Protein AF-A0A3C1UHQ8-F1 (afdb_monomer_lite)

Foldseek 3Di:
DPCDVVNVVVVVVCVVPPPDDPPDPCPDVVNVPPPPDDDPPCPVVVVVVVVVVVVVLVVVVVVLVVPDDPPDDDPVNVVVVVVSVVVVVVSVVVVVVVVVVVD

Sequence (103 aa):
MKRTDDDIKLAELLKKDGYQADENEWFTPRVLNRLPEKPRSSKWLKVAIYAVVIGGVIGCWLWYLHSRDTSVITVRDLLTFAGMICGTTAVACIAIIDFVKSE

Radius of gyration: 31.15 Å; chains: 1; bounding box: 52×33×84 Å

pLDDT: mean 74.32, std 10.74, range [49.25, 88.81]

Structure (mmCIF, N/CA/C/O backbone):
data_AF-A0A3C1UHQ8-F1
#
_entry.id   AF-A0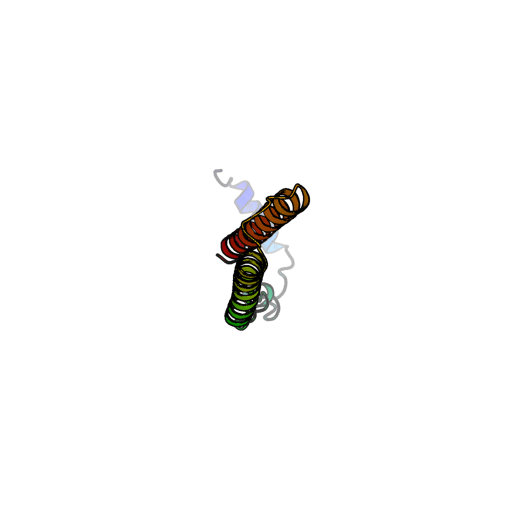A3C1UHQ8-F1
#
loop_
_atom_site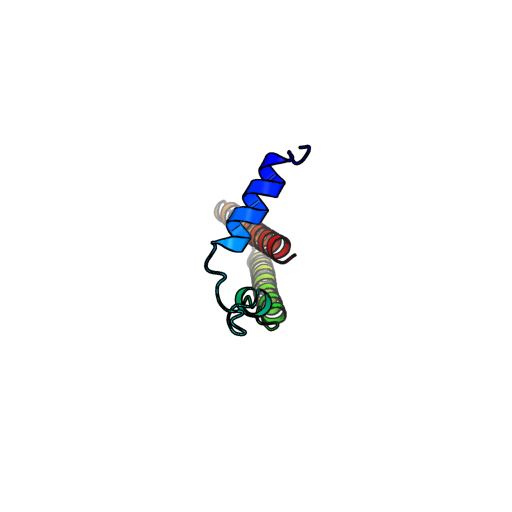.group_PDB
_atom_site.id
_atom_site.type_symbol
_atom_site.label_atom_id
_atom_site.label_alt_id
_atom_site.label_comp_id
_atom_site.label_asym_id
_atom_site.label_entity_id
_atom_site.label_seq_id
_atom_site.pdbx_PDB_ins_code
_atom_site.Cartn_x
_atom_site.Cartn_y
_atom_site.Cartn_z
_atom_site.occupancy
_atom_site.B_iso_or_equiv
_atom_site.auth_seq_id
_atom_site.auth_comp_id
_atom_site.auth_asym_id
_atom_site.auth_atom_id
_atom_site.pdbx_PDB_model_num
ATOM 1 N N . MET A 1 1 ? -2.072 10.445 49.629 1.00 49.25 1 MET A N 1
ATOM 2 C CA . MET A 1 1 ? -2.513 11.640 50.382 1.00 49.25 1 MET A CA 1
ATOM 3 C C . MET A 1 1 ? -3.466 11.174 51.472 1.00 49.25 1 MET A C 1
ATOM 5 O O . MET A 1 1 ? -4.437 10.508 51.135 1.00 49.25 1 MET A O 1
ATOM 9 N N . LYS A 1 2 ? -3.154 11.409 52.755 1.00 54.88 2 LYS A N 1
ATOM 10 C CA . LYS A 1 2 ? -4.101 11.145 53.853 1.00 54.88 2 LYS A CA 1
ATOM 11 C C . LYS A 1 2 ? -5.232 12.162 53.728 1.00 54.88 2 LYS A C 1
ATOM 13 O O . LYS A 1 2 ? -4.950 13.348 53.634 1.00 54.88 2 LYS A O 1
ATOM 18 N N . ARG A 1 3 ? -6.468 11.677 53.665 1.00 56.19 3 ARG A N 1
ATOM 19 C CA . ARG A 1 3 ? -7.669 12.511 53.628 1.00 56.19 3 ARG A CA 1
ATOM 20 C C . ARG A 1 3 ? -7.789 13.193 54.993 1.00 56.19 3 ARG A C 1
ATOM 22 O O . ARG A 1 3 ? -7.789 12.495 56.006 1.00 56.19 3 ARG A O 1
ATOM 29 N N . THR A 1 4 ? -7.763 14.516 55.013 1.00 73.38 4 THR A N 1
ATOM 30 C CA . THR A 1 4 ? -7.760 15.326 56.241 1.00 73.38 4 THR A CA 1
ATOM 31 C C . THR A 1 4 ? -9.192 15.416 56.777 1.00 73.38 4 THR A C 1
ATOM 33 O O . THR A 1 4 ? -10.129 15.367 55.983 1.00 73.38 4 THR A O 1
ATOM 36 N N . ASP A 1 5 ? -9.400 15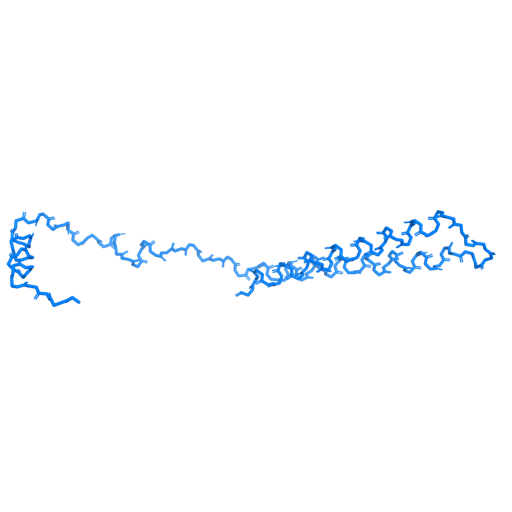.539 58.092 1.00 75.75 5 ASP A N 1
ATOM 37 C CA . ASP A 1 5 ? -10.759 15.634 58.672 1.00 75.75 5 ASP A CA 1
ATOM 38 C C . ASP A 1 5 ? -11.564 16.809 58.085 1.00 75.75 5 ASP A C 1
ATOM 40 O O . ASP A 1 5 ? -12.783 16.725 57.916 1.00 75.75 5 ASP A O 1
ATOM 44 N N . ASP A 1 6 ? -10.866 17.862 57.659 1.00 75.38 6 ASP A N 1
ATOM 45 C CA . ASP A 1 6 ? -11.448 18.998 56.945 1.00 75.38 6 ASP A CA 1
ATOM 46 C C . ASP A 1 6 ? -12.057 18.598 55.590 1.00 75.38 6 ASP A C 1
ATOM 48 O O . ASP A 1 6 ? -13.121 19.098 55.230 1.00 75.38 6 ASP A O 1
ATOM 52 N N . ASP A 1 7 ? -11.467 17.636 54.870 1.00 75.50 7 ASP A N 1
ATOM 53 C CA . ASP A 1 7 ? -12.004 17.122 53.599 1.00 75.50 7 ASP A CA 1
ATOM 54 C C . ASP A 1 7 ? -13.292 16.316 53.811 1.00 75.50 7 ASP A C 1
ATOM 56 O O . ASP A 1 7 ? -14.144 16.224 52.922 1.00 75.50 7 ASP A O 1
ATOM 60 N N . ILE A 1 8 ? -13.431 15.687 54.982 1.00 76.81 8 ILE A N 1
ATOM 61 C CA . ILE A 1 8 ? -14.637 14.945 55.364 1.00 76.81 8 ILE A CA 1
ATOM 62 C C . ILE A 1 8 ? -15.752 15.943 55.669 1.00 76.81 8 ILE A C 1
ATOM 64 O O . ILE A 1 8 ? -16.851 15.822 55.125 1.00 76.81 8 ILE A O 1
ATOM 68 N N . LYS A 1 9 ? -15.441 16.976 56.454 1.00 76.94 9 LYS A N 1
ATOM 69 C CA . LYS A 1 9 ? -16.388 18.028 56.831 1.00 76.94 9 LYS A CA 1
ATOM 70 C C . LYS A 1 9 ? -16.831 18.866 55.628 1.00 76.94 9 LYS A C 1
ATOM 72 O O . LYS A 1 9 ? -18.010 19.186 55.497 1.00 76.94 9 LYS A O 1
ATOM 77 N N . LEU A 1 10 ? -15.914 19.159 54.704 1.00 75.00 10 LEU A N 1
ATOM 78 C CA . LEU A 1 10 ? -16.212 19.852 53.449 1.00 75.00 10 LEU A CA 1
ATOM 79 C C . LEU A 1 10 ? -17.132 19.017 52.545 1.00 75.00 10 LEU A C 1
ATOM 81 O O . LEU A 1 10 ? -18.085 19.548 51.979 1.00 75.00 10 LEU A O 1
ATOM 85 N N . ALA A 1 11 ? -16.891 17.706 52.442 1.00 73.88 11 ALA A N 1
ATOM 86 C CA . ALA A 1 11 ? -17.753 16.800 51.683 1.00 73.88 11 ALA A CA 1
ATOM 87 C C . ALA A 1 11 ? -19.158 16.674 52.296 1.00 73.88 11 ALA A C 1
ATOM 89 O O . ALA A 1 11 ? -20.138 16.518 51.567 1.00 73.88 11 ALA A O 1
ATOM 90 N N . GLU A 1 12 ? -19.266 16.746 53.622 1.00 77.81 12 GLU A N 1
ATOM 91 C CA . GLU A 1 12 ? -20.542 16.706 54.333 1.00 77.81 12 GLU A CA 1
ATOM 92 C C . GLU A 1 12 ? -21.357 17.990 54.115 1.00 77.81 12 GLU A C 1
ATOM 94 O O . GLU A 1 12 ? -22.549 17.917 53.817 1.00 77.81 12 GLU A O 1
ATOM 99 N N . LEU A 1 13 ? -20.705 19.157 54.144 1.00 76.62 13 LEU A N 1
ATOM 100 C CA . LEU A 1 13 ? -21.336 20.445 53.829 1.00 76.62 13 LEU A CA 1
ATOM 101 C C . LEU A 1 13 ? -21.780 20.526 52.360 1.00 76.62 13 LEU A C 1
ATOM 103 O O . LEU A 1 13 ? -22.912 20.912 52.078 1.00 76.62 13 LEU A O 1
ATOM 107 N N . LEU A 1 14 ? -20.939 20.070 51.426 1.00 72.44 14 LEU A N 1
ATOM 108 C CA . LEU A 1 14 ? -21.279 20.005 49.999 1.00 72.44 14 LEU A CA 1
ATOM 109 C C . LEU A 1 14 ? -22.462 19.076 49.708 1.00 72.44 14 LEU A C 1
ATOM 111 O O . LEU A 1 14 ? -23.240 19.343 48.797 1.00 72.44 14 LEU A O 1
ATOM 115 N N . LYS A 1 15 ? -22.618 17.989 50.471 1.00 67.25 15 LYS A N 1
ATOM 116 C CA . LYS A 1 15 ? -23.776 17.095 50.344 1.00 67.25 15 LYS A CA 1
ATOM 117 C C . LYS A 1 15 ? -25.057 17.690 50.915 1.00 67.25 15 LYS A C 1
ATOM 119 O O . LYS A 1 15 ? -26.127 17.331 50.436 1.00 67.25 15 LYS A O 1
ATOM 124 N N . LYS A 1 16 ? -24.949 18.538 51.940 1.00 70.12 16 LYS A N 1
ATOM 125 C CA . LYS A 1 16 ? -26.097 19.131 52.631 1.00 70.12 16 LYS A CA 1
ATOM 126 C C . LYS A 1 16 ? -26.713 20.295 51.848 1.00 70.12 16 LYS A C 1
ATOM 128 O O . LYS A 1 16 ? -27.934 20.392 51.812 1.00 70.12 16 LYS A O 1
ATOM 133 N N . ASP A 1 17 ? -25.877 21.108 51.197 1.00 59.91 17 ASP A N 1
ATOM 134 C CA . ASP A 1 17 ? -26.301 22.325 50.481 1.00 59.91 17 ASP A CA 1
ATOM 135 C C . ASP A 1 17 ? -26.204 22.219 48.946 1.00 59.91 17 ASP A C 1
ATOM 137 O O . ASP A 1 17 ? -26.619 23.123 48.220 1.00 59.91 17 ASP A O 1
ATOM 141 N N . GLY A 1 18 ? -25.645 21.128 48.419 1.00 58.31 18 GLY A N 1
ATOM 142 C CA . GLY A 1 18 ? -25.534 20.912 46.982 1.00 58.31 18 GLY A CA 1
ATOM 143 C C . GLY A 1 18 ? -26.868 20.497 46.371 1.00 58.31 18 GLY A C 1
ATOM 144 O O . GLY A 1 18 ? -27.439 19.481 46.763 1.00 58.31 18 GLY A O 1
ATOM 145 N N . TYR A 1 19 ? -27.330 21.237 45.359 1.00 55.38 19 TYR A N 1
ATOM 146 C CA . TYR A 1 19 ? -28.361 20.770 44.432 1.00 55.38 19 TYR A CA 1
ATOM 147 C C . TYR A 1 19 ? -27.858 19.480 43.771 1.00 55.38 19 TYR A C 1
ATOM 149 O O . TYR A 1 19 ? -27.054 19.519 42.837 1.00 55.38 19 TYR A O 1
ATOM 157 N N . GLN A 1 20 ? -28.256 18.328 44.310 1.00 59.31 20 GLN A N 1
ATOM 158 C CA . GLN A 1 20 ? -27.983 17.051 43.671 1.00 59.31 20 GLN A CA 1
ATOM 159 C C . GLN A 1 20 ? -28.880 16.987 42.444 1.00 59.31 20 GLN A C 1
ATOM 161 O O . GLN A 1 20 ? -30.101 17.068 42.559 1.00 59.31 20 GLN A O 1
ATOM 166 N N . ALA A 1 21 ? -28.255 16.943 41.267 1.00 62.50 21 ALA A N 1
ATOM 167 C CA . ALA A 1 21 ? -28.975 16.730 40.026 1.00 62.50 21 ALA A CA 1
ATOM 168 C C . ALA A 1 21 ? -29.836 15.474 40.189 1.00 62.50 21 ALA A C 1
ATOM 170 O O . ALA A 1 21 ? -29.337 14.456 40.670 1.00 62.50 21 ALA A O 1
ATOM 171 N N . ASP A 1 22 ? -31.113 15.584 39.827 1.00 64.50 22 ASP A N 1
ATOM 172 C CA . ASP A 1 22 ? -32.051 14.467 39.867 1.00 64.50 22 ASP A CA 1
ATOM 173 C C . ASP A 1 22 ? -31.439 13.255 39.151 1.00 64.50 22 ASP A C 1
ATOM 175 O O . ASP A 1 22 ? -30.716 13.431 38.158 1.00 64.50 22 ASP A O 1
ATOM 179 N N . GLU A 1 23 ? -31.679 12.047 39.667 1.00 61.19 23 GLU A N 1
ATOM 180 C CA . GLU A 1 23 ? -31.167 10.810 39.072 1.00 61.19 23 GLU A CA 1
ATOM 181 C C . GLU A 1 23 ? -31.848 10.598 37.717 1.00 61.19 23 GLU A C 1
ATOM 183 O O . GLU A 1 23 ? -32.837 9.889 37.563 1.00 61.19 23 GLU A O 1
ATOM 188 N N . ASN A 1 24 ? -31.330 11.276 36.701 1.00 64.44 24 ASN A N 1
ATOM 189 C CA . ASN A 1 24 ? -31.885 11.238 35.372 1.00 64.44 24 ASN A CA 1
ATOM 190 C C . ASN A 1 24 ? -31.445 9.932 34.700 1.00 64.44 24 ASN A C 1
ATOM 192 O O . ASN A 1 24 ? -30.274 9.758 34.343 1.00 64.44 24 ASN A O 1
ATOM 196 N N . GLU A 1 25 ? -32.405 9.032 34.483 1.00 64.75 25 GLU A N 1
ATOM 197 C CA . GLU A 1 25 ? -32.215 7.744 33.805 1.00 64.75 25 GLU A CA 1
ATOM 198 C C . GLU A 1 25 ? -31.519 7.883 32.432 1.00 64.75 25 GLU A C 1
ATOM 200 O O . GLU A 1 25 ? -30.748 7.007 32.018 1.00 64.75 25 GLU A O 1
ATOM 205 N N . TRP A 1 26 ? -31.724 9.015 31.747 1.00 60.97 26 TRP A N 1
ATOM 206 C CA . TRP A 1 26 ? -31.126 9.338 30.451 1.00 60.97 26 TRP A CA 1
ATOM 207 C C . TRP A 1 26 ? -29.652 9.775 30.522 1.00 60.97 26 TRP A C 1
ATOM 209 O O . TRP A 1 26 ? -28.976 9.721 29.495 1.00 60.97 26 TRP A O 1
ATOM 219 N N . PHE A 1 27 ? -29.113 10.141 31.692 1.00 58.81 27 PHE A N 1
ATOM 220 C CA . PHE A 1 27 ? -27.699 10.531 31.873 1.00 58.81 27 PHE A CA 1
ATOM 221 C C . PHE A 1 27 ? -26.910 9.546 32.738 1.00 58.81 27 PHE A C 1
ATOM 223 O O . PHE A 1 27 ? -25.942 9.902 33.410 1.00 58.81 27 PHE A O 1
ATOM 230 N N . THR A 1 28 ? -27.270 8.267 32.694 1.00 63.81 28 THR A N 1
ATOM 231 C CA . THR A 1 28 ? -26.406 7.236 33.268 1.00 63.81 28 THR A CA 1
ATOM 232 C C . THR A 1 28 ? -25.091 7.145 32.474 1.00 63.81 28 THR A C 1
ATOM 234 O O . THR A 1 28 ? -25.093 7.287 31.245 1.00 63.81 28 THR A O 1
ATOM 237 N N . PRO A 1 29 ? -23.944 6.840 33.118 1.00 59.91 29 PRO A N 1
ATOM 238 C CA . PRO A 1 29 ? -22.672 6.638 32.415 1.00 59.91 29 PRO A CA 1
ATOM 239 C C . PRO A 1 29 ? -22.787 5.592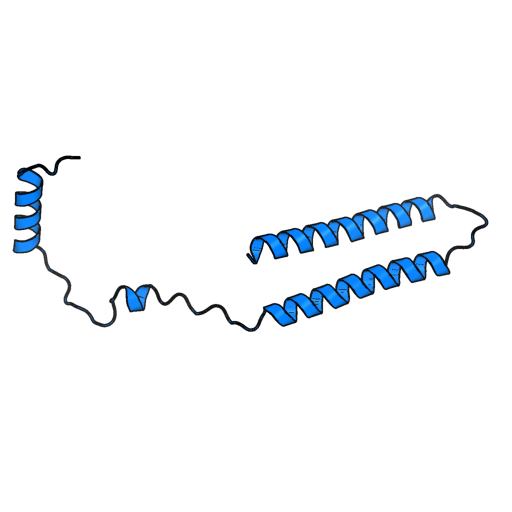 31.298 1.00 59.91 29 PRO A C 1
ATOM 241 O O . PRO A 1 29 ? -22.073 5.640 30.304 1.00 59.91 29 PRO A O 1
ATOM 244 N N . ARG A 1 30 ? -23.742 4.666 31.430 1.00 61.28 30 ARG A N 1
ATOM 245 C CA . ARG A 1 30 ? -24.081 3.649 30.435 1.00 61.28 30 ARG A CA 1
ATOM 246 C C . ARG A 1 30 ? -24.702 4.220 29.152 1.00 61.28 30 ARG A C 1
ATOM 248 O O . ARG A 1 30 ? -24.563 3.588 28.110 1.00 61.28 30 ARG A O 1
ATOM 255 N N . VAL A 1 31 ? -25.372 5.373 29.212 1.00 63.47 31 VAL A N 1
ATOM 256 C CA . VAL A 1 31 ? -25.903 6.100 28.044 1.00 63.47 31 VAL A CA 1
ATOM 257 C C . VAL A 1 31 ? -24.822 6.987 27.432 1.00 63.47 31 VAL A C 1
ATOM 259 O O . VAL A 1 31 ? -24.611 6.925 26.223 1.00 63.47 31 VAL A O 1
ATOM 262 N N . LEU A 1 32 ? -24.077 7.732 28.258 1.00 63.41 32 LEU A N 1
ATOM 263 C CA . LEU A 1 32 ? -22.977 8.590 27.793 1.00 63.41 32 LEU A CA 1
ATOM 264 C C . LEU A 1 32 ? -21.824 7.795 27.161 1.00 63.41 32 LEU A C 1
ATOM 266 O O . LEU A 1 32 ? -21.163 8.289 26.253 1.00 63.41 32 LEU A O 1
ATOM 270 N N . ASN A 1 33 ? -21.604 6.552 27.598 1.00 64.62 33 ASN A N 1
ATOM 271 C CA . ASN A 1 33 ? -20.554 5.681 27.071 1.00 64.62 33 ASN A CA 1
ATOM 272 C C . ASN A 1 33 ? -21.036 4.755 25.936 1.00 64.62 33 ASN A C 1
ATOM 274 O O . ASN A 1 33 ? -20.336 3.806 25.576 1.00 64.62 33 ASN A O 1
ATOM 278 N N . ARG A 1 34 ? -22.214 5.012 25.340 1.00 63.25 34 ARG A N 1
ATOM 279 C CA . ARG A 1 34 ? -22.591 4.411 24.049 1.00 63.25 34 ARG A CA 1
ATOM 280 C C . ARG A 1 34 ? -21.795 5.086 22.933 1.00 63.25 34 ARG A C 1
ATOM 282 O O . ARG A 1 34 ? -22.338 5.824 22.117 1.00 63.25 34 ARG A O 1
ATOM 289 N N . LEU A 1 35 ? -20.492 4.825 22.891 1.00 64.12 35 LEU A N 1
ATOM 290 C CA . LEU A 1 35 ? -19.738 4.997 21.655 1.00 64.12 35 LEU A CA 1
ATOM 291 C C . LEU A 1 35 ? -20.425 4.123 20.594 1.00 64.12 35 LEU A C 1
ATOM 293 O O . LEU A 1 35 ? -20.677 2.947 20.873 1.00 64.12 35 LEU A O 1
ATOM 297 N N . PRO A 1 36 ? -20.786 4.676 19.421 1.00 64.25 36 PRO A N 1
ATOM 298 C CA . PRO A 1 36 ? -21.455 3.902 18.386 1.00 64.25 36 PRO A CA 1
ATOM 299 C C . PRO A 1 36 ? -20.621 2.658 18.079 1.00 64.25 36 PRO A C 1
ATOM 301 O O . PRO A 1 36 ? -19.407 2.750 17.875 1.00 64.25 36 PRO A O 1
ATOM 304 N N . GLU A 1 37 ? -21.264 1.489 18.092 1.00 62.06 37 GLU A N 1
ATOM 305 C CA . GLU A 1 37 ? -20.593 0.230 17.792 1.00 62.06 37 GLU A CA 1
ATOM 306 C C . GLU A 1 37 ? -19.949 0.339 16.407 1.00 62.06 37 GLU A C 1
ATOM 308 O O . GLU A 1 37 ? -20.624 0.584 15.403 1.00 62.06 37 GLU A O 1
ATOM 313 N N . LYS A 1 38 ? -18.617 0.201 16.345 1.00 61.31 38 LYS A N 1
ATOM 314 C CA . LYS A 1 38 ? -17.898 0.194 15.066 1.00 61.31 38 LYS A CA 1
ATOM 315 C C . LYS A 1 38 ? -18.508 -0.905 14.187 1.00 61.31 38 LYS A C 1
ATOM 317 O O . LYS A 1 38 ? -18.577 -2.054 14.632 1.00 61.31 38 LYS A O 1
ATOM 322 N N . PRO A 1 39 ? -18.911 -0.603 12.941 1.00 60.66 39 PRO A N 1
ATOM 323 C CA . PRO A 1 39 ? -19.527 -1.599 12.079 1.00 60.66 39 PRO A CA 1
ATOM 324 C C . PRO A 1 39 ? -18.564 -2.775 11.867 1.00 60.66 39 PRO A C 1
ATOM 326 O O . PRO A 1 39 ? -17.442 -2.598 11.392 1.00 60.66 39 PRO A O 1
ATOM 329 N N . ARG A 1 40 ? -19.016 -3.996 12.186 1.00 60.56 40 ARG A N 1
ATOM 330 C CA . ARG A 1 40 ? -18.254 -5.260 12.053 1.00 60.56 40 ARG A CA 1
ATOM 331 C C . ARG A 1 40 ? -17.886 -5.634 10.603 1.00 60.56 40 ARG A C 1
ATOM 333 O O . ARG A 1 40 ? -17.221 -6.642 10.385 1.00 60.56 40 ARG A O 1
ATOM 340 N N . SER A 1 41 ? -18.295 -4.840 9.612 1.00 58.22 41 SER A N 1
ATOM 341 C CA . SER A 1 41 ? -18.347 -5.232 8.195 1.00 58.22 41 SER A CA 1
ATOM 342 C C . SER A 1 41 ? -17.124 -4.855 7.342 1.00 58.22 41 SER A C 1
ATOM 344 O O . SER A 1 41 ? -17.106 -5.140 6.148 1.00 58.22 41 SER A O 1
ATOM 346 N N . SER A 1 42 ? -16.090 -4.223 7.894 1.00 62.31 42 SER A N 1
ATOM 347 C CA . SER A 1 42 ? -14.998 -3.653 7.083 1.00 62.31 42 SER A CA 1
ATOM 348 C C . SER A 1 42 ? -13.781 -4.566 6.890 1.00 62.31 42 SER A C 1
ATOM 350 O O . SER A 1 42 ? -12.955 -4.285 6.024 1.00 62.31 42 SER A O 1
ATOM 352 N N . LYS A 1 43 ? -13.659 -5.679 7.630 1.00 73.12 43 LYS A N 1
ATOM 353 C CA . LYS A 1 43 ? -12.477 -6.562 7.533 1.00 73.12 43 LYS A CA 1
ATOM 354 C C . LYS A 1 43 ? -12.365 -7.260 6.173 1.00 73.12 43 LYS A C 1
ATOM 356 O O . LYS A 1 43 ? -11.310 -7.214 5.553 1.00 73.12 43 LYS A O 1
ATOM 361 N N . TRP A 1 44 ? -13.455 -7.845 5.676 1.00 75.00 44 TRP A N 1
ATOM 362 C CA . TRP A 1 44 ? -13.464 -8.541 4.381 1.00 75.00 44 TRP A CA 1
ATOM 363 C C . TRP A 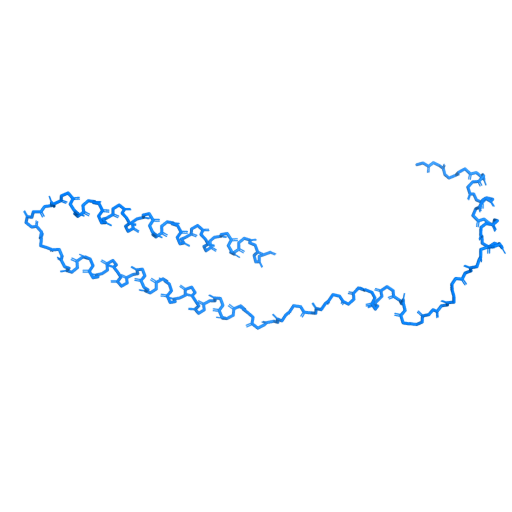1 44 ? -13.250 -7.595 3.198 1.00 75.00 44 TRP A C 1
ATOM 365 O O . TRP A 1 44 ? -12.549 -7.946 2.254 1.00 75.00 44 TRP A O 1
ATOM 375 N N . LEU A 1 45 ? -13.783 -6.372 3.284 1.00 79.88 45 LEU A N 1
ATOM 376 C CA . LEU A 1 45 ? -13.560 -5.342 2.272 1.00 79.88 45 LEU A CA 1
ATOM 377 C C . LEU A 1 45 ? -12.081 -4.940 2.202 1.00 79.88 45 LEU A C 1
ATOM 379 O O . LEU A 1 45 ? -11.525 -4.860 1.110 1.00 79.88 45 LEU A O 1
ATOM 383 N N . LYS A 1 46 ? -11.423 -4.753 3.356 1.00 78.00 46 LYS A N 1
ATOM 384 C CA . LYS A 1 46 ? -9.978 -4.487 3.409 1.00 78.00 46 LYS A CA 1
ATOM 385 C C . LYS A 1 46 ? -9.178 -5.618 2.761 1.00 78.00 46 LYS A C 1
ATOM 387 O O . LYS A 1 46 ? -8.329 -5.351 1.917 1.00 78.00 46 LYS A O 1
ATOM 392 N N . VAL A 1 47 ? -9.484 -6.871 3.102 1.00 80.31 47 VAL A N 1
ATOM 393 C CA . VAL A 1 47 ? -8.810 -8.048 2.524 1.00 80.31 47 VAL A CA 1
ATOM 394 C C . VAL A 1 47 ? -8.987 -8.103 1.002 1.00 80.31 47 VAL A C 1
ATOM 396 O O . VAL A 1 47 ? -8.011 -8.322 0.288 1.00 80.31 47 VAL A O 1
ATOM 399 N N . ALA A 1 48 ? -10.195 -7.845 0.494 1.00 83.69 48 ALA A N 1
ATOM 400 C CA . ALA A 1 48 ? -10.460 -7.821 -0.944 1.00 83.69 48 ALA A CA 1
ATOM 401 C C . ALA A 1 48 ? -9.650 -6.731 -1.666 1.00 83.69 48 ALA A C 1
ATOM 403 O O . ALA A 1 48 ? -9.053 -6.996 -2.708 1.00 83.69 48 ALA A O 1
ATOM 404 N N . ILE A 1 49 ? -9.571 -5.526 -1.092 1.00 84.88 49 ILE A N 1
ATOM 405 C CA . ILE A 1 49 ? -8.780 -4.423 -1.656 1.00 84.88 49 ILE A CA 1
ATOM 406 C C . ILE A 1 49 ? -7.291 -4.793 -1.701 1.00 84.88 49 ILE A C 1
ATOM 408 O O . ILE A 1 49 ? -6.652 -4.623 -2.740 1.00 84.88 49 ILE A O 1
ATOM 412 N N . TYR A 1 50 ? -6.739 -5.357 -0.622 1.00 82.75 50 TYR A N 1
ATOM 413 C CA . TYR A 1 50 ? -5.338 -5.787 -0.608 1.00 82.75 50 TYR A CA 1
ATOM 414 C C . TYR A 1 50 ? -5.045 -6.891 -1.628 1.00 82.75 50 TYR A C 1
ATOM 416 O O . TYR A 1 50 ? -4.013 -6.835 -2.296 1.00 82.75 50 TYR A O 1
ATOM 424 N N . ALA A 1 51 ? -5.954 -7.853 -1.806 1.00 84.69 51 ALA A N 1
ATOM 425 C CA . ALA A 1 51 ? -5.798 -8.909 -2.805 1.00 84.69 51 ALA A CA 1
ATOM 426 C C . ALA A 1 51 ? -5.713 -8.346 -4.235 1.00 84.69 51 ALA A C 1
ATOM 428 O O . ALA A 1 51 ? -4.858 -8.770 -5.014 1.00 84.69 51 ALA A O 1
ATOM 429 N N . VAL A 1 52 ? -6.543 -7.348 -4.565 1.00 88.25 52 VAL A N 1
ATOM 430 C CA . VAL A 1 52 ? -6.507 -6.669 -5.872 1.00 88.25 52 VAL A CA 1
ATOM 431 C C . VAL A 1 52 ? -5.180 -5.940 -6.080 1.00 88.25 52 VAL A C 1
ATOM 433 O O . VAL A 1 52 ? -4.574 -6.059 -7.145 1.00 88.25 52 VAL A O 1
ATOM 436 N N . VAL A 1 53 ? -4.692 -5.227 -5.061 1.00 86.31 53 VAL A N 1
ATOM 437 C CA . VAL A 1 53 ? -3.418 -4.496 -5.138 1.00 86.31 53 VAL A CA 1
ATOM 438 C C . VAL A 1 53 ? -2.240 -5.454 -5.335 1.00 86.31 53 VAL A C 1
ATOM 440 O O . VAL A 1 53 ? -1.405 -5.222 -6.210 1.00 86.31 53 VAL A O 1
ATOM 443 N N . ILE A 1 54 ? -2.190 -6.558 -4.583 1.00 86.25 54 ILE A N 1
ATOM 444 C CA . ILE A 1 54 ? -1.146 -7.585 -4.727 1.00 86.25 54 ILE A CA 1
ATOM 445 C C . ILE A 1 54 ? -1.198 -8.214 -6.124 1.00 86.25 54 ILE A C 1
ATOM 447 O O . ILE A 1 54 ? -0.163 -8.337 -6.779 1.00 86.25 54 ILE A O 1
ATOM 451 N N . GLY A 1 55 ? -2.394 -8.556 -6.611 1.00 88.81 55 GLY A N 1
ATOM 452 C CA . GLY A 1 55 ? -2.577 -9.090 -7.961 1.00 88.81 55 GLY A CA 1
ATOM 453 C C . GLY A 1 55 ? -2.081 -8.127 -9.044 1.00 88.81 55 GLY A C 1
ATOM 454 O O . GLY A 1 55 ? -1.366 -8.543 -9.954 1.00 88.81 55 GLY A O 1
ATOM 455 N N . GLY A 1 56 ? -2.384 -6.833 -8.907 1.00 87.94 56 GLY A N 1
ATOM 456 C CA . GLY A 1 56 ? -1.899 -5.790 -9.812 1.00 87.94 56 GLY A CA 1
ATOM 457 C C . GLY A 1 56 ? -0.375 -5.662 -9.810 1.00 87.94 56 GLY A C 1
ATOM 458 O O . GLY A 1 56 ? 0.235 -5.590 -10.876 1.00 87.94 56 GLY A O 1
ATOM 459 N N . VAL A 1 57 ? 0.257 -5.706 -8.631 1.00 87.62 57 VAL A N 1
ATOM 460 C CA . VAL A 1 57 ? 1.723 -5.687 -8.504 1.00 87.62 57 VAL A CA 1
ATOM 461 C C . VAL A 1 57 ? 2.345 -6.893 -9.209 1.00 87.62 57 VAL A C 1
ATOM 463 O O . VAL A 1 57 ? 3.246 -6.718 -10.029 1.00 87.62 57 VAL A O 1
ATOM 466 N N . ILE A 1 58 ? 1.847 -8.101 -8.938 1.00 88.00 58 ILE A N 1
ATOM 467 C CA . ILE A 1 58 ? 2.360 -9.335 -9.549 1.00 88.00 58 ILE A CA 1
ATOM 468 C C . ILE A 1 58 ? 2.191 -9.293 -11.072 1.00 88.00 58 ILE A C 1
ATOM 470 O O . ILE A 1 58 ? 3.140 -9.578 -11.801 1.00 88.00 58 ILE A O 1
ATOM 474 N N . GLY A 1 59 ? 1.019 -8.882 -11.561 1.00 88.75 59 GLY A N 1
ATOM 475 C CA . GLY A 1 59 ? 0.758 -8.743 -12.994 1.00 88.75 59 GLY A CA 1
ATOM 476 C C . GLY A 1 59 ? 1.702 -7.747 -13.669 1.00 88.75 59 GLY A C 1
ATOM 477 O O . GLY A 1 59 ? 2.231 -8.031 -14.742 1.00 88.75 59 GLY A O 1
ATOM 478 N N . CYS A 1 60 ? 1.983 -6.618 -13.014 1.00 86.69 60 CYS A N 1
ATOM 479 C CA . CYS A 1 60 ? 2.902 -5.601 -13.524 1.00 86.69 60 CYS A CA 1
ATOM 480 C C . CYS A 1 60 ? 4.345 -6.133 -13.635 1.00 86.69 60 CYS A C 1
ATOM 482 O O . CYS A 1 60 ? 5.021 -5.895 -14.635 1.00 86.69 60 CYS A O 1
ATOM 484 N N . TRP A 1 61 ? 4.797 -6.923 -12.655 1.00 86.56 61 TRP A N 1
ATOM 485 C CA . TRP A 1 61 ? 6.097 -7.606 -12.695 1.00 86.56 61 TRP A CA 1
ATOM 486 C C . TRP A 1 61 ? 6.183 -8.667 -13.794 1.00 86.56 61 TRP A C 1
ATOM 488 O O . TRP A 1 61 ? 7.175 -8.712 -14.520 1.00 86.56 61 TRP A O 1
ATOM 498 N N . LEU A 1 62 ? 5.146 -9.491 -13.957 1.00 86.94 62 LEU A N 1
ATOM 499 C CA . LEU A 1 62 ? 5.106 -10.514 -15.007 1.00 86.94 62 LEU A CA 1
ATOM 500 C C . LEU A 1 62 ? 5.092 -9.895 -16.406 1.00 86.94 62 LEU A C 1
ATOM 502 O O . LEU A 1 62 ? 5.835 -10.343 -17.278 1.00 86.94 62 LEU A O 1
ATOM 506 N N . TRP A 1 63 ? 4.302 -8.839 -16.609 1.00 86.81 63 TRP A N 1
ATOM 507 C CA . TRP A 1 63 ? 4.281 -8.097 -17.869 1.00 86.81 63 TRP A CA 1
ATOM 508 C C . TRP A 1 63 ? 5.652 -7.500 -18.190 1.00 86.81 63 TRP A C 1
ATOM 510 O O . TRP A 1 63 ? 6.138 -7.606 -19.318 1.00 86.81 63 TRP A O 1
ATOM 520 N N . TYR A 1 64 ? 6.289 -6.894 -17.187 1.00 83.06 64 TYR A N 1
ATOM 521 C CA . TYR A 1 64 ? 7.617 -6.314 -17.327 1.00 83.06 64 TYR A CA 1
ATOM 522 C C . TYR A 1 64 ? 8.668 -7.362 -17.702 1.00 83.06 64 TYR A C 1
ATOM 524 O O . TYR A 1 64 ? 9.462 -7.121 -18.604 1.00 83.06 64 TYR A O 1
ATOM 532 N N . LEU A 1 65 ? 8.648 -8.537 -17.066 1.00 81.81 65 LEU A N 1
ATOM 533 C CA . LEU A 1 65 ? 9.550 -9.642 -17.401 1.00 81.81 65 LEU A CA 1
ATOM 534 C C . LEU A 1 65 ? 9.283 -10.214 -18.799 1.00 81.81 65 LEU A C 1
ATOM 536 O O . LEU A 1 65 ? 10.232 -10.543 -19.501 1.00 81.81 65 LEU A O 1
ATOM 540 N N . HIS A 1 66 ? 8.018 -10.308 -19.217 1.00 81.69 66 HIS A N 1
ATOM 541 C CA . HIS A 1 66 ? 7.654 -10.801 -20.548 1.00 81.69 66 HIS A CA 1
ATOM 542 C C . HIS A 1 66 ? 8.044 -9.831 -21.672 1.00 81.69 66 HIS A C 1
ATOM 544 O O . HIS A 1 66 ? 8.423 -10.260 -22.754 1.00 81.69 66 HIS A O 1
ATOM 550 N N . SER A 1 67 ? 7.972 -8.524 -21.415 1.00 77.06 67 SER A N 1
ATOM 551 C CA . SER A 1 67 ? 8.237 -7.484 -22.420 1.00 77.06 67 SER A CA 1
ATOM 552 C C . SER A 1 67 ? 9.728 -7.168 -22.608 1.00 77.06 67 SER A C 1
ATOM 554 O O . SER A 1 67 ? 10.068 -6.254 -23.358 1.00 77.06 67 SER A O 1
ATOM 556 N N . ARG A 1 68 ? 10.624 -7.852 -21.887 1.00 70.81 68 ARG A N 1
ATOM 557 C CA . ARG A 1 68 ? 12.067 -7.591 -21.920 1.00 70.81 68 ARG A CA 1
ATOM 558 C C . ARG A 1 68 ? 12.741 -8.428 -23.004 1.00 70.81 68 ARG A C 1
ATOM 560 O O . ARG A 1 68 ? 12.848 -9.642 -22.869 1.00 70.81 68 ARG A O 1
ATOM 567 N N . ASP A 1 69 ? 13.306 -7.756 -24.001 1.00 65.50 69 ASP A N 1
ATOM 568 C CA . ASP A 1 69 ? 14.335 -8.347 -24.854 1.00 65.50 69 ASP A CA 1
ATOM 569 C C . ASP A 1 69 ? 15.675 -8.354 -24.103 1.00 65.50 69 ASP A C 1
ATOM 571 O O . ASP A 1 69 ? 16.190 -7.319 -23.677 1.00 65.50 69 ASP A O 1
ATOM 575 N N . THR A 1 70 ? 16.256 -9.539 -23.913 1.00 66.38 70 THR A N 1
ATOM 576 C CA . THR A 1 70 ? 17.456 -9.773 -23.085 1.00 66.38 70 THR A CA 1
ATOM 577 C C . THR A 1 70 ? 18.764 -9.244 -23.686 1.00 66.38 70 THR A C 1
ATOM 579 O O . THR A 1 70 ? 19.832 -9.465 -23.119 1.00 66.38 70 THR A O 1
ATOM 582 N N . SER A 1 71 ? 18.718 -8.584 -24.844 1.00 66.56 71 SER A N 1
ATOM 583 C CA . SER A 1 71 ? 19.903 -8.243 -25.636 1.00 66.56 71 SER A CA 1
ATOM 584 C C . SER A 1 71 ? 20.533 -6.895 -25.275 1.00 66.56 71 SER A C 1
ATOM 586 O O . SER A 1 71 ? 21.746 -6.754 -25.423 1.00 66.56 71 SER A O 1
ATOM 588 N N . VAL A 1 72 ? 19.768 -5.915 -24.773 1.00 69.81 72 VAL A N 1
ATOM 589 C CA . VAL A 1 72 ? 20.297 -4.585 -24.414 1.00 69.81 72 VAL A CA 1
ATOM 590 C C . VAL A 1 72 ? 19.582 -4.024 -23.184 1.00 69.81 72 VAL A C 1
ATOM 592 O O . VAL A 1 72 ? 18.397 -3.709 -23.225 1.00 69.81 72 VAL A O 1
ATOM 595 N N . ILE A 1 73 ? 20.319 -3.843 -22.084 1.00 72.31 73 ILE A N 1
ATOM 596 C CA . ILE A 1 73 ? 19.804 -3.167 -20.886 1.00 72.31 73 ILE A CA 1
ATOM 597 C C . ILE A 1 73 ? 19.924 -1.658 -21.093 1.00 72.31 73 ILE A C 1
ATOM 599 O O . ILE A 1 73 ? 21.025 -1.110 -21.150 1.00 72.31 73 ILE A O 1
ATOM 603 N N . THR A 1 74 ? 18.784 -0.977 -21.186 1.00 79.38 74 THR A N 1
ATOM 604 C CA . THR A 1 74 ? 18.740 0.475 -21.417 1.00 79.38 74 THR A CA 1
ATOM 605 C C . THR A 1 74 ? 18.644 1.238 -20.086 1.00 79.38 74 THR A C 1
ATOM 607 O O . THR A 1 74 ? 18.072 0.739 -19.121 1.00 79.38 74 THR A O 1
ATOM 610 N N . VAL A 1 75 ? 19.112 2.494 -20.011 1.00 78.25 75 VAL A N 1
ATOM 611 C CA . VAL A 1 75 ? 18.933 3.358 -18.813 1.00 78.25 75 VAL A CA 1
ATOM 612 C C . VAL A 1 75 ? 17.453 3.496 -18.427 1.00 78.25 75 VAL A C 1
ATOM 614 O O . VAL A 1 75 ? 17.107 3.519 -17.247 1.00 78.25 75 VAL A O 1
ATOM 617 N N . ARG A 1 76 ? 16.563 3.509 -19.429 1.00 77.19 76 ARG A N 1
ATOM 618 C CA . ARG A 1 76 ? 15.107 3.504 -19.241 1.00 77.19 76 ARG A CA 1
ATOM 619 C C . ARG A 1 76 ? 14.630 2.302 -18.425 1.00 77.19 76 ARG A C 1
ATOM 621 O O . ARG A 1 76 ? 13.753 2.472 -17.582 1.00 77.19 76 ARG A O 1
ATOM 628 N N . ASP A 1 77 ? 15.222 1.131 -18.644 1.00 77.25 77 ASP A N 1
ATOM 629 C CA . ASP A 1 77 ? 14.875 -0.092 -17.923 1.00 77.25 77 ASP A CA 1
ATOM 630 C C . ASP A 1 77 ? 15.289 -0.018 -16.463 1.00 77.25 77 ASP A C 1
ATOM 632 O O . ASP A 1 77 ? 14.526 -0.407 -15.584 1.00 77.25 77 ASP A O 1
ATOM 636 N N . LEU A 1 78 ? 16.484 0.512 -16.193 1.00 81.19 78 LEU A N 1
ATOM 637 C CA . LEU A 1 78 ? 16.969 0.689 -14.828 1.00 81.19 78 LEU A CA 1
ATOM 638 C C . LEU A 1 78 ? 16.052 1.639 -14.043 1.00 81.19 78 LEU A C 1
ATOM 640 O O . LEU A 1 78 ? 15.726 1.385 -12.885 1.00 81.19 78 LEU A O 1
ATOM 644 N N . LEU A 1 79 ? 15.581 2.698 -14.705 1.00 84.25 79 LEU A N 1
ATOM 645 C CA . LEU A 1 79 ? 14.692 3.697 -14.118 1.00 84.25 79 LEU A CA 1
ATOM 646 C C . LEU A 1 79 ? 13.271 3.150 -13.896 1.00 84.25 79 LEU A C 1
ATOM 648 O O . LEU A 1 79 ? 12.676 3.401 -12.849 1.00 84.25 79 LEU A O 1
ATOM 652 N N . THR A 1 80 ? 12.746 2.342 -14.828 1.00 82.50 80 THR A N 1
ATOM 653 C CA . THR A 1 80 ? 11.461 1.639 -14.624 1.00 82.50 80 THR A CA 1
ATOM 654 C C . THR A 1 80 ? 11.561 0.609 -13.509 1.00 82.50 80 THR A C 1
ATOM 656 O O . THR A 1 80 ? 10.662 0.534 -12.677 1.00 82.50 80 THR A O 1
ATOM 659 N N . PHE A 1 81 ? 12.662 -0.136 -13.436 1.00 84.06 81 PHE A N 1
ATOM 660 C CA . PHE A 1 81 ? 12.892 -1.123 -12.385 1.00 84.06 81 PHE A CA 1
ATOM 661 C C . PHE A 1 81 ? 12.974 -0.476 -10.996 1.00 84.06 81 PHE A C 1
ATOM 663 O O . PHE A 1 81 ? 12.299 -0.915 -10.065 1.00 84.06 81 PHE A O 1
ATOM 670 N N . ALA A 1 82 ? 13.733 0.617 -10.866 1.00 86.38 82 ALA A N 1
ATOM 671 C CA . ALA A 1 82 ? 13.808 1.393 -9.630 1.00 86.38 82 ALA A CA 1
ATOM 672 C C . ALA A 1 82 ? 12.436 1.961 -9.228 1.00 86.38 82 ALA A C 1
ATOM 674 O O . ALA A 1 82 ? 12.050 1.880 -8.061 1.00 86.38 82 ALA A O 1
ATOM 675 N N . GLY A 1 83 ? 11.669 2.473 -10.197 1.00 85.88 83 GLY A N 1
ATOM 676 C CA . GLY A 1 83 ? 10.301 2.941 -9.974 1.00 85.88 83 GLY A CA 1
ATOM 677 C C . GLY A 1 83 ? 9.366 1.832 -9.487 1.00 85.88 83 GLY A C 1
ATOM 678 O O . GLY A 1 83 ? 8.616 2.039 -8.535 1.00 85.88 83 GLY A O 1
ATOM 679 N N . MET A 1 84 ? 9.451 0.637 -10.077 1.00 85.25 84 MET A N 1
ATOM 680 C CA . MET A 1 84 ? 8.659 -0.522 -9.656 1.00 85.25 84 MET A CA 1
ATOM 681 C C . MET A 1 84 ? 9.000 -0.962 -8.230 1.00 85.25 84 MET A C 1
ATOM 683 O O . MET A 1 84 ? 8.083 -1.186 -7.445 1.00 85.25 84 MET A O 1
ATOM 687 N N . ILE A 1 85 ? 10.284 -1.023 -7.864 1.00 87.75 85 ILE A N 1
ATOM 688 C CA . ILE A 1 85 ? 10.717 -1.354 -6.493 1.00 87.75 85 ILE A CA 1
ATOM 689 C C . ILE A 1 85 ? 10.227 -0.306 -5.487 1.00 87.75 85 ILE A C 1
ATOM 691 O O . ILE A 1 85 ? 9.751 -0.645 -4.401 1.00 87.75 85 ILE A O 1
ATOM 695 N N . CYS A 1 86 ? 10.317 0.976 -5.838 1.00 88.56 86 CYS A N 1
ATOM 696 C CA . CYS A 1 86 ? 9.845 2.053 -4.972 1.00 88.56 86 CYS A CA 1
ATOM 697 C C . CYS A 1 86 ? 8.317 1.977 -4.782 1.00 88.56 86 CYS A C 1
ATOM 699 O O . CYS A 1 86 ? 7.810 2.089 -3.667 1.00 88.56 86 CYS A O 1
ATOM 701 N N . GLY A 1 87 ? 7.577 1.683 -5.855 1.00 86.00 87 GLY A N 1
ATOM 702 C CA . GLY A 1 87 ? 6.130 1.486 -5.803 1.00 86.00 87 GLY A CA 1
ATOM 703 C C . GLY A 1 87 ? 5.715 0.292 -4.939 1.00 86.00 87 GLY A C 1
ATOM 704 O O . GLY A 1 87 ? 4.820 0.422 -4.104 1.00 86.00 87 GLY A O 1
ATOM 705 N N . THR A 1 88 ? 6.377 -0.860 -5.081 1.00 87.19 88 THR A N 1
ATOM 706 C CA . THR A 1 88 ? 6.044 -2.049 -4.278 1.00 87.19 88 THR A CA 1
ATOM 707 C C . THR A 1 88 ? 6.380 -1.872 -2.802 1.00 87.19 88 THR A C 1
ATOM 709 O O . THR A 1 88 ? 5.587 -2.270 -1.948 1.00 87.19 88 THR A O 1
ATOM 712 N N . THR A 1 89 ? 7.508 -1.235 -2.485 1.00 86.31 89 THR A N 1
ATOM 713 C CA . THR A 1 89 ? 7.890 -0.945 -1.095 1.00 86.31 89 THR A CA 1
ATOM 714 C C . THR A 1 89 ? 6.952 0.069 -0.442 1.00 86.31 89 THR A C 1
ATOM 716 O O . THR A 1 89 ? 6.529 -0.154 0.691 1.00 86.31 89 THR A O 1
ATOM 719 N N . ALA A 1 90 ? 6.530 1.120 -1.151 1.00 86.50 90 ALA A N 1
ATOM 720 C CA . ALA A 1 90 ? 5.543 2.074 -0.641 1.00 86.50 90 ALA A CA 1
ATOM 721 C C . ALA A 1 90 ? 4.201 1.398 -0.3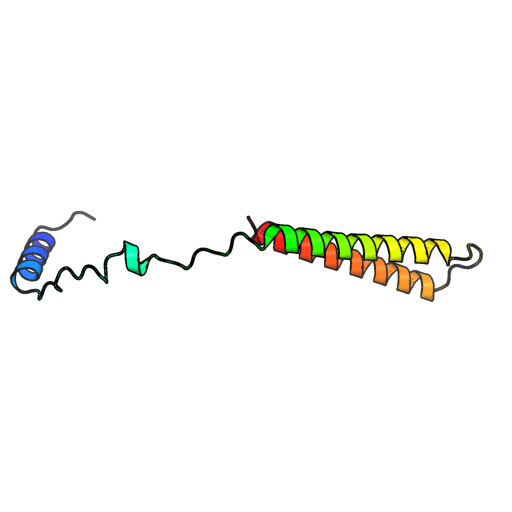04 1.00 86.50 90 ALA A C 1
ATOM 723 O O . ALA A 1 90 ? 3.648 1.612 0.777 1.00 86.50 90 ALA A O 1
ATOM 724 N N . VAL A 1 91 ? 3.704 0.535 -1.195 1.00 85.69 91 VAL A N 1
ATOM 725 C CA . VAL A 1 91 ? 2.470 -0.235 -0.969 1.00 85.69 91 VAL A CA 1
ATOM 726 C C . VAL A 1 91 ? 2.612 -1.176 0.230 1.00 85.69 91 VAL A C 1
ATOM 728 O O . VAL A 1 91 ? 1.700 -1.250 1.056 1.00 85.69 91 VAL A O 1
ATOM 731 N N . ALA A 1 92 ? 3.755 -1.853 0.370 1.00 84.38 92 ALA A N 1
ATOM 732 C CA . ALA A 1 92 ? 4.025 -2.723 1.512 1.00 84.38 92 ALA A CA 1
ATOM 733 C C . ALA A 1 92 ? 4.050 -1.941 2.837 1.00 84.38 92 ALA A C 1
ATOM 735 O O . ALA A 1 92 ? 3.421 -2.362 3.807 1.00 84.38 92 ALA A O 1
ATOM 736 N N . CYS A 1 93 ? 4.695 -0.772 2.874 1.00 85.69 93 CYS A N 1
ATOM 737 C CA . CYS A 1 93 ? 4.711 0.096 4.052 1.00 85.69 93 CYS A CA 1
ATOM 738 C C . CYS A 1 93 ? 3.298 0.545 4.453 1.00 85.69 93 CYS A C 1
ATOM 740 O O . CYS A 1 93 ? 2.947 0.479 5.629 1.00 85.69 93 CYS A O 1
ATOM 742 N N . ILE A 1 94 ? 2.464 0.950 3.489 1.00 85.19 94 ILE A N 1
ATOM 743 C CA . ILE A 1 94 ? 1.070 1.345 3.755 1.00 85.19 94 ILE A CA 1
ATOM 744 C C . ILE A 1 94 ? 0.261 0.160 4.298 1.00 85.19 94 ILE A C 1
ATOM 746 O O . ILE A 1 94 ? -0.509 0.329 5.244 1.00 85.19 94 ILE A O 1
ATOM 750 N N . ALA A 1 95 ? 0.451 -1.039 3.741 1.00 82.12 95 ALA A N 1
ATOM 751 C CA . ALA A 1 95 ? -0.212 -2.249 4.221 1.00 82.12 95 ALA A CA 1
ATOM 752 C C . ALA A 1 95 ? 0.178 -2.590 5.669 1.00 82.12 95 ALA A C 1
ATOM 754 O O . ALA A 1 95 ? -0.692 -2.903 6.479 1.00 82.12 95 ALA A O 1
ATOM 755 N N . ILE A 1 96 ? 1.463 -2.469 6.013 1.00 82.00 96 ILE A N 1
ATOM 756 C CA . ILE A 1 96 ? 1.963 -2.708 7.374 1.00 82.00 96 ILE A CA 1
ATOM 757 C C . ILE A 1 96 ? 1.396 -1.670 8.351 1.00 82.00 96 ILE A C 1
ATOM 759 O O . ILE A 1 96 ? 0.940 -2.035 9.431 1.00 82.00 96 ILE A O 1
ATOM 763 N N . ILE A 1 97 ? 1.374 -0.388 7.977 1.00 82.06 97 ILE A N 1
ATOM 764 C CA . ILE A 1 97 ? 0.841 0.682 8.835 1.00 82.06 97 ILE A CA 1
ATOM 765 C C . ILE A 1 97 ? -0.652 0.471 9.117 1.00 82.06 97 ILE A C 1
ATOM 767 O O . ILE A 1 97 ? -1.082 0.624 10.261 1.00 82.06 97 ILE A O 1
ATOM 771 N N . ASP A 1 98 ? -1.448 0.113 8.106 1.00 78.62 98 ASP A N 1
ATOM 772 C CA . ASP A 1 98 ? -2.882 -0.128 8.308 1.00 78.62 98 ASP A CA 1
ATOM 773 C C . ASP A 1 98 ? -3.147 -1.418 9.102 1.00 78.62 98 ASP A C 1
ATOM 775 O O . ASP A 1 98 ? -4.125 -1.478 9.848 1.00 78.62 98 ASP A O 1
ATOM 779 N N . PHE A 1 99 ? -2.263 -2.421 9.003 1.00 72.81 99 PHE A N 1
ATOM 780 C CA . PHE A 1 99 ? -2.309 -3.623 9.841 1.00 72.81 99 PHE A CA 1
ATOM 781 C C . PHE A 1 99 ? -2.034 -3.290 11.314 1.00 72.81 99 PHE A C 1
ATOM 783 O O . PHE A 1 99 ? -2.863 -3.604 12.164 1.00 72.81 99 PHE A O 1
ATOM 790 N N . VAL A 1 100 ? -0.950 -2.560 11.606 1.00 74.19 100 VAL A N 1
ATOM 791 C CA . VAL A 1 100 ? -0.585 -2.135 12.974 1.00 74.19 100 VAL A CA 1
ATOM 792 C C . VAL A 1 100 ? -1.662 -1.249 13.603 1.00 74.19 100 VAL A C 1
ATOM 794 O O . VAL A 1 100 ? -1.914 -1.333 14.796 1.00 74.19 100 VAL A O 1
ATOM 797 N N . LYS A 1 101 ? -2.325 -0.397 12.814 1.00 69.38 101 LYS A N 1
ATOM 798 C CA . LYS A 1 101 ? -3.409 0.475 13.298 1.00 69.38 101 LYS A CA 1
ATOM 799 C C . LYS A 1 101 ? -4.753 -0.254 13.453 1.00 69.38 101 LYS A C 1
ATOM 801 O O . LYS A 1 101 ? -5.713 0.330 13.960 1.00 69.38 101 LYS A O 1
ATOM 806 N N . SER A 1 102 ? -4.853 -1.478 12.933 1.00 61.41 102 SER A N 1
ATOM 807 C CA . SER A 1 102 ? -6.049 -2.316 13.006 1.00 61.41 102 SER A CA 1
ATOM 808 C C . SER A 1 102 ? -6.033 -3.304 14.180 1.00 61.41 102 SER A C 1
ATOM 810 O O . SER A 1 102 ? -7.104 -3.857 14.462 1.00 61.41 102 SER A O 1
ATOM 812 N N . GLU A 1 103 ? -4.879 -3.548 14.807 1.00 50.53 103 GLU A N 1
ATOM 813 C CA . GLU A 1 103 ? -4.756 -4.184 16.132 1.00 50.53 103 GLU A CA 1
ATOM 814 C C . GLU A 1 103 ? -5.026 -3.173 17.256 1.00 50.53 103 GLU A C 1
ATOM 816 O O . GLU A 1 103 ? -5.687 -3.584 18.238 1.00 50.53 103 GLU A O 1
#

Secondary structure (DSSP, 8-state):
-PPPHHHHHHHHHHHHHS-PPP--GGG-HHHHT-PPPPPTTHHHHHHHHHHHHHHHHHHHHHHHHHT--TT---HHHHHHHHHHHHHHHHHHHHHHHHHHTT-